Protein AF-A0A8K0LWR1-F1 (afdb_monomer_lite)

pLDDT: mean 84.91, std 18.81, range [39.5, 98.5]

Radius of gyration: 13.64 Å; chains: 1; bounding box: 34×40×30 Å

Sequence (81 aa):
MRNLATSFYGEIPWYRSQAARSAWKQGRALQAIGGNENGAKAKELLDKAMELRHELVPDDGRPEPELVDDDWDKLVYYFFR

Foldseek 3Di:
DPDVVCVPQVPPQQSLLVLLLVLLVQLVVLVVVDDDVSPVSSVVSQVSSVVSVCVQPVPPPDHSVVDDNVNSVVSHDDPPD

Secondary structure (DSSP, 8-state):
---HHHHHHTTSTTHHHHHHHHHHHHHHHHHHH-SHHHHHHHHHHHHHHHHHHHHH-TT----GGG--HHHHHTTS--S--

Structure (mmCIF, N/CA/C/O backbone):
data_AF-A0A8K0LWR1-F1
#
_entry.id   AF-A0A8K0LWR1-F1
#
loop_
_atom_site.group_PDB
_atom_site.id
_atom_site.type_symbol
_atom_site.label_atom_id
_atom_site.label_alt_id
_atom_site.label_comp_id
_atom_site.label_asym_id
_atom_site.label_entity_id
_atom_site.label_seq_id
_atom_site.pdbx_PDB_ins_code
_atom_site.Cartn_x
_atom_site.Cartn_y
_atom_site.Cartn_z
_atom_site.occupancy
_atom_site.B_iso_or_equiv
_atom_site.auth_seq_id
_atom_site.auth_comp_id
_atom_site.auth_asym_id
_atom_site.auth_atom_id
_atom_site.pdbx_PDB_model_num
ATOM 1 N N . MET A 1 1 ? 8.588 26.722 -4.503 1.00 39.50 1 MET A N 1
ATOM 2 C CA . MET A 1 1 ? 9.750 25.927 -4.050 1.00 39.50 1 MET A CA 1
ATOM 3 C C . MET A 1 1 ? 9.411 24.462 -4.257 1.00 39.50 1 MET A C 1
ATOM 5 O O . MET A 1 1 ? 8.461 23.990 -3.651 1.00 39.50 1 MET A O 1
ATOM 9 N N . ARG A 1 2 ? 10.081 23.781 -5.194 1.00 43.28 2 ARG A N 1
ATOM 10 C CA . ARG A 1 2 ? 9.877 22.344 -5.429 1.00 43.28 2 ARG A CA 1
ATOM 11 C C . ARG A 1 2 ? 10.697 21.592 -4.380 1.00 43.28 2 ARG A C 1
ATOM 13 O O . ARG A 1 2 ? 11.884 21.870 -4.245 1.00 43.28 2 ARG A O 1
ATOM 20 N N . ASN A 1 3 ? 10.059 20.710 -3.615 1.00 42.81 3 ASN A N 1
ATOM 21 C CA . ASN A 1 3 ? 10.735 19.853 -2.642 1.00 42.81 3 ASN A CA 1
ATOM 22 C C . ASN A 1 3 ? 11.758 18.971 -3.376 1.00 42.81 3 ASN A C 1
ATOM 24 O O . ASN A 1 3 ? 11.393 18.004 -4.035 1.00 42.81 3 ASN A O 1
ATOM 28 N N . LEU A 1 4 ? 13.042 19.324 -3.274 1.00 44.44 4 LEU A N 1
ATOM 29 C CA . LEU A 1 4 ? 14.161 18.604 -3.897 1.00 44.44 4 LEU A CA 1
ATOM 30 C C . LEU A 1 4 ? 14.331 17.180 -3.342 1.00 44.44 4 LEU A C 1
ATOM 32 O O . LEU A 1 4 ? 14.897 16.325 -4.016 1.00 44.44 4 LEU A O 1
ATOM 36 N N . ALA A 1 5 ? 13.792 16.902 -2.150 1.00 45.16 5 ALA A N 1
ATOM 37 C CA . ALA A 1 5 ? 13.864 15.584 -1.527 1.00 45.16 5 ALA A CA 1
ATOM 38 C C . ALA A 1 5 ? 13.168 14.500 -2.368 1.00 45.16 5 ALA A C 1
ATOM 40 O O . ALA A 1 5 ? 13.718 13.421 -2.546 1.00 45.16 5 ALA A O 1
ATOM 41 N N . THR A 1 6 ? 12.006 14.781 -2.961 1.00 48.69 6 THR A N 1
ATOM 42 C CA . THR A 1 6 ? 11.269 13.790 -3.764 1.00 48.69 6 THR A CA 1
ATOM 43 C C . THR A 1 6 ? 11.939 13.498 -5.110 1.00 48.69 6 THR A C 1
ATOM 45 O O . THR A 1 6 ? 11.749 12.421 -5.667 1.00 48.69 6 THR A O 1
ATOM 48 N N . SER A 1 7 ? 12.747 14.437 -5.618 1.00 50.47 7 SER A N 1
ATOM 49 C CA . SER A 1 7 ? 13.415 14.324 -6.920 1.00 50.47 7 SER A CA 1
ATOM 50 C C . SER A 1 7 ? 14.622 13.389 -6.896 1.00 50.47 7 SER A C 1
ATOM 52 O O . SER A 1 7 ? 14.917 12.785 -7.916 1.00 50.47 7 SER A O 1
ATOM 54 N N . PHE A 1 8 ? 15.316 13.256 -5.762 1.00 49.53 8 PHE A N 1
ATOM 55 C CA . PHE A 1 8 ? 16.522 12.425 -5.684 1.00 49.53 8 PHE A CA 1
ATOM 56 C C . PHE A 1 8 ? 16.200 10.943 -5.428 1.00 49.53 8 PHE A C 1
ATOM 58 O O . PHE A 1 8 ? 16.845 10.059 -5.980 1.00 49.53 8 PHE A O 1
ATOM 65 N N . TYR A 1 9 ? 15.166 10.649 -4.631 1.00 49.44 9 TYR A N 1
ATOM 66 C CA . TYR A 1 9 ? 14.791 9.264 -4.311 1.00 49.44 9 TYR A CA 1
ATOM 67 C C . TYR A 1 9 ? 13.896 8.607 -5.374 1.00 49.44 9 TYR A C 1
ATOM 69 O O . TYR A 1 9 ? 13.902 7.386 -5.491 1.00 49.44 9 TYR A O 1
ATOM 77 N N . GLY A 1 10 ? 13.163 9.381 -6.186 1.00 52.00 10 GLY A N 1
ATOM 78 C CA . GLY A 1 10 ? 12.297 8.848 -7.250 1.00 52.00 10 GLY A CA 1
ATOM 79 C C . GLY A 1 10 ? 13.036 8.170 -8.414 1.00 52.00 10 GLY A C 1
ATOM 80 O O . GLY A 1 10 ? 12.410 7.416 -9.167 1.00 52.00 10 GLY A O 1
ATOM 81 N N . GLU A 1 11 ? 14.342 8.429 -8.544 1.00 56.34 11 GLU A N 1
ATOM 82 C CA . GLU A 1 11 ? 15.248 7.837 -9.542 1.00 56.34 11 GLU A CA 1
ATOM 83 C C . GLU A 1 11 ? 15.960 6.576 -9.035 1.00 56.34 11 GLU A C 1
ATOM 85 O O . GLU A 1 11 ? 16.613 5.873 -9.803 1.00 56.34 11 GLU A O 1
ATOM 90 N N . ILE A 1 12 ? 15.822 6.256 -7.745 1.00 64.25 12 ILE A N 1
ATOM 91 C CA . ILE A 1 12 ? 16.393 5.044 -7.170 1.00 64.25 12 ILE A CA 1
ATOM 92 C C . ILE A 1 12 ? 15.489 3.857 -7.541 1.00 64.25 12 ILE A C 1
ATOM 94 O O . ILE A 1 12 ? 14.330 3.836 -7.112 1.00 64.25 12 ILE A O 1
ATOM 98 N N . PRO A 1 13 ? 15.990 2.836 -8.269 1.00 65.62 13 PRO A N 1
ATOM 99 C CA . PRO A 1 13 ? 15.144 1.782 -8.839 1.00 65.62 13 PRO A CA 1
ATOM 100 C C . PRO A 1 13 ? 14.251 1.055 -7.824 1.00 65.62 13 PRO A C 1
ATOM 102 O O . PRO A 1 13 ? 13.131 0.673 -8.141 1.00 65.62 13 PRO A O 1
ATOM 105 N N . TRP A 1 14 ? 14.716 0.889 -6.582 1.00 73.19 14 TRP A N 1
ATOM 106 C CA . TRP A 1 14 ? 13.980 0.179 -5.530 1.00 73.19 14 TRP A CA 1
ATOM 107 C C . TRP A 1 14 ? 13.058 1.068 -4.687 1.00 73.19 14 TRP A C 1
ATOM 109 O O . TRP A 1 14 ? 12.238 0.542 -3.932 1.00 73.19 14 TRP A O 1
ATOM 119 N N . TYR A 1 15 ? 13.177 2.397 -4.779 1.00 83.81 15 TYR A N 1
ATOM 120 C CA . TYR A 1 15 ? 12.417 3.311 -3.924 1.00 83.81 15 TYR A CA 1
ATOM 121 C C . TYR A 1 15 ? 10.915 3.191 -4.172 1.00 83.81 15 TYR A C 1
ATOM 123 O O . TYR A 1 15 ? 10.146 3.085 -3.219 1.00 83.81 15 TYR A O 1
ATOM 131 N N . ARG A 1 16 ? 10.493 3.146 -5.442 1.00 88.38 16 ARG A N 1
ATOM 132 C CA . ARG A 1 16 ? 9.069 3.089 -5.800 1.00 88.38 16 ARG A CA 1
ATOM 133 C C . ARG A 1 16 ? 8.408 1.811 -5.302 1.00 88.38 16 ARG A C 1
ATOM 135 O O . ARG A 1 16 ? 7.355 1.894 -4.681 1.00 88.38 16 ARG A O 1
ATOM 142 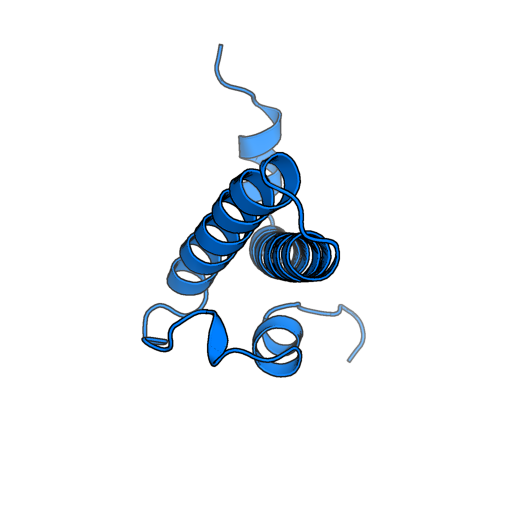N N . SER A 1 17 ? 9.057 0.659 -5.466 1.00 91.19 17 SER A N 1
ATOM 143 C CA . SER A 1 17 ? 8.541 -0.614 -4.951 1.00 91.19 17 SER A CA 1
ATOM 144 C C . SER A 1 17 ? 8.404 -0.619 -3.428 1.00 91.19 17 SER A C 1
ATOM 146 O O . SER A 1 17 ? 7.387 -1.062 -2.895 1.00 91.19 17 SER A O 1
ATOM 148 N N . GLN A 1 18 ? 9.403 -0.092 -2.710 1.00 92.12 18 GLN A N 1
ATOM 149 C CA . GLN A 1 18 ? 9.346 0.004 -1.249 1.00 92.12 18 GLN A CA 1
ATOM 150 C C . GLN A 1 18 ? 8.276 0.997 -0.780 1.00 92.12 18 GLN A C 1
ATOM 152 O O . GLN A 1 18 ? 7.544 0.705 0.166 1.00 92.12 18 GLN A O 1
ATOM 157 N N . ALA A 1 19 ? 8.152 2.144 -1.451 1.00 93.56 19 ALA A N 1
ATOM 158 C CA . ALA A 1 19 ? 7.133 3.144 -1.162 1.00 93.56 19 ALA A CA 1
ATOM 159 C C . ALA A 1 19 ? 5.722 2.590 -1.399 1.00 93.56 19 ALA A C 1
ATOM 161 O O . ALA A 1 19 ? 4.867 2.738 -0.528 1.00 93.56 19 ALA A O 1
ATOM 162 N N . ALA A 1 20 ? 5.505 1.889 -2.516 1.00 94.62 20 ALA A N 1
ATOM 163 C CA . ALA A 1 20 ? 4.230 1.263 -2.853 1.00 94.62 20 ALA A CA 1
ATOM 164 C C . ALA A 1 20 ? 3.808 0.252 -1.778 1.00 94.62 20 ALA A C 1
ATOM 166 O O . ALA A 1 20 ? 2.721 0.354 -1.209 1.00 94.62 20 ALA A O 1
ATOM 167 N N . ARG A 1 21 ? 4.719 -0.658 -1.408 1.00 95.75 21 ARG A N 1
ATOM 168 C CA . ARG A 1 21 ? 4.486 -1.649 -0.351 1.00 95.75 21 ARG A CA 1
ATOM 169 C C . ARG A 1 21 ? 4.221 -1.007 1.011 1.00 95.75 21 ARG A C 1
ATOM 171 O O . ARG A 1 21 ? 3.320 -1.434 1.730 1.00 95.75 21 ARG A O 1
ATOM 178 N N . SER A 1 22 ? 5.022 -0.011 1.389 1.00 96.50 22 SER A N 1
ATOM 179 C CA . SER A 1 22 ? 4.885 0.682 2.674 1.00 96.50 22 SER A CA 1
ATOM 180 C C . SER A 1 22 ? 3.534 1.389 2.778 1.00 96.50 22 SER A C 1
ATOM 182 O O . SER A 1 22 ? 2.824 1.210 3.767 1.00 96.50 22 SER A O 1
ATOM 184 N N . ALA A 1 23 ? 3.142 2.120 1.730 1.00 97.81 23 ALA A N 1
ATOM 185 C CA . ALA A 1 23 ? 1.851 2.790 1.659 1.00 97.81 23 ALA A CA 1
ATOM 186 C C . ALA A 1 23 ? 0.695 1.787 1.768 1.00 97.81 23 ALA A C 1
ATOM 188 O O . ALA A 1 23 ? -0.200 1.980 2.590 1.00 97.81 23 ALA A O 1
ATOM 189 N N . TRP A 1 24 ? 0.760 0.670 1.034 1.00 98.25 24 TRP A N 1
ATOM 190 C CA . TRP A 1 24 ? -0.266 -0.368 1.099 1.00 98.25 24 TRP A CA 1
ATOM 191 C C . TRP A 1 24 ? -0.414 -0.947 2.515 1.00 98.25 24 TRP A C 1
ATOM 193 O O . TRP A 1 24 ? -1.508 -0.948 3.080 1.00 98.25 24 TRP A O 1
ATOM 203 N N . LYS A 1 25 ? 0.695 -1.348 3.155 1.00 98.00 25 LYS A N 1
ATOM 204 C CA . LYS A 1 25 ? 0.681 -1.885 4.527 1.00 98.00 25 LYS A CA 1
ATOM 205 C C . LYS A 1 25 ? 0.126 -0.892 5.548 1.00 98.00 25 LYS A C 1
ATOM 207 O O . LYS A 1 25 ? -0.674 -1.281 6.398 1.00 98.00 25 LYS A O 1
ATOM 212 N N . GLN A 1 26 ? 0.528 0.375 5.468 1.00 98.19 26 GLN A N 1
ATOM 213 C CA . GLN A 1 26 ? 0.021 1.416 6.365 1.00 98.19 26 GLN A CA 1
ATOM 214 C C . GLN A 1 26 ? -1.471 1.679 6.140 1.00 98.19 26 GLN A C 1
ATOM 216 O O . GLN A 1 26 ? -2.220 1.784 7.109 1.00 98.19 26 GLN A O 1
ATOM 221 N N . GLY A 1 27 ? -1.916 1.723 4.881 1.00 98.31 27 GLY A N 1
ATOM 222 C CA . GLY A 1 27 ? -3.327 1.878 4.534 1.00 98.31 27 GLY A CA 1
ATOM 223 C C . GLY A 1 27 ? -4.190 0.759 5.118 1.00 98.31 27 GLY A C 1
ATOM 224 O O . GLY A 1 27 ? -5.167 1.032 5.816 1.00 98.31 27 GLY A O 1
ATOM 225 N N . ARG A 1 28 ? -3.778 -0.503 4.938 1.00 98.00 28 ARG A N 1
ATOM 226 C CA . ARG A 1 28 ? -4.468 -1.671 5.516 1.00 98.00 28 ARG A CA 1
ATOM 227 C C . ARG A 1 28 ? -4.495 -1.645 7.040 1.00 98.00 28 ARG A C 1
ATOM 229 O O . ARG A 1 28 ? -5.523 -1.956 7.637 1.00 98.00 28 ARG A O 1
ATOM 236 N N . ALA A 1 29 ? -3.388 -1.258 7.672 1.00 98.06 29 ALA A N 1
ATOM 237 C CA . ALA A 1 29 ? -3.321 -1.142 9.125 1.00 98.06 29 ALA A CA 1
ATOM 238 C C . ALA A 1 29 ? -4.296 -0.078 9.654 1.00 98.06 29 ALA A C 1
ATOM 240 O O . ALA A 1 29 ? -5.037 -0.344 10.596 1.00 98.06 29 ALA A O 1
ATOM 241 N N . LEU A 1 30 ? -4.355 1.098 9.024 1.00 98.19 30 LEU A N 1
ATOM 242 C CA . LEU A 1 30 ? -5.281 2.165 9.413 1.00 98.19 30 LEU A CA 1
ATOM 243 C C . LEU A 1 30 ? -6.749 1.784 9.182 1.00 98.19 30 LEU A C 1
ATOM 245 O O . LEU A 1 30 ? -7.585 2.076 10.035 1.00 98.19 30 LEU A O 1
ATOM 249 N N . GLN A 1 31 ? -7.067 1.086 8.085 1.00 96.94 31 GLN A N 1
ATOM 250 C CA . GLN A 1 31 ? -8.403 0.509 7.884 1.00 96.94 31 GLN A CA 1
ATOM 251 C C . GLN A 1 31 ? -8.782 -0.457 9.008 1.00 96.94 31 GLN A C 1
ATOM 253 O O . GLN A 1 31 ? -9.902 -0.389 9.507 1.00 96.94 31 GLN A O 1
ATOM 258 N N . ALA A 1 32 ? -7.857 -1.331 9.415 1.00 96.88 32 ALA A N 1
ATOM 259 C CA . ALA A 1 32 ? -8.094 -2.302 10.479 1.00 96.88 32 ALA A CA 1
ATOM 260 C C . ALA A 1 32 ? -8.278 -1.643 11.856 1.00 96.88 32 ALA A C 1
ATOM 262 O O . ALA A 1 32 ? -9.091 -2.110 12.649 1.00 96.88 32 ALA A O 1
ATOM 263 N N . ILE A 1 33 ? -7.551 -0.554 12.135 1.00 97.50 33 ILE A N 1
ATOM 264 C CA . ILE A 1 33 ? -7.733 0.246 13.357 1.00 97.50 33 ILE A CA 1
ATOM 265 C C . ILE A 1 33 ? -9.110 0.932 13.358 1.00 97.50 33 ILE A C 1
ATOM 267 O O . ILE A 1 33 ? -9.759 1.009 14.400 1.00 97.50 33 ILE A O 1
ATOM 271 N N . GLY A 1 34 ? -9.571 1.408 12.198 1.00 93.62 34 GLY A N 1
ATOM 272 C CA . GLY A 1 34 ? -10.870 2.063 12.045 1.00 93.62 34 GLY A CA 1
ATOM 273 C C . GLY A 1 34 ? -10.917 3.493 12.600 1.00 93.62 34 GLY A C 1
ATOM 274 O O . GLY A 1 34 ? -9.921 4.040 13.070 1.00 93.62 34 GLY A O 1
ATOM 275 N N . GLY A 1 35 ? -12.091 4.124 12.520 1.00 94.75 35 GLY A N 1
ATOM 276 C CA . GLY A 1 35 ? -12.294 5.544 12.841 1.00 94.75 35 GLY A CA 1
ATOM 277 C C . GLY A 1 35 ? -12.180 6.458 11.614 1.00 94.75 35 GLY A C 1
ATOM 278 O O . GLY A 1 35 ? -11.463 6.155 10.663 1.00 94.75 35 GLY A O 1
ATOM 279 N N . ASN A 1 36 ? -12.908 7.579 11.619 1.00 89.88 36 ASN A N 1
ATOM 280 C CA . ASN A 1 36 ? -13.064 8.433 10.431 1.00 89.88 36 ASN A CA 1
ATOM 281 C C . ASN A 1 36 ? -11.737 9.005 9.907 1.00 89.88 36 ASN A C 1
ATOM 283 O O . ASN A 1 36 ? -11.481 8.947 8.705 1.00 89.88 36 ASN A O 1
ATOM 287 N N . GLU A 1 37 ? -10.884 9.526 10.792 1.00 91.00 37 GLU A N 1
ATOM 288 C CA . GLU A 1 37 ? -9.583 10.093 10.407 1.00 91.00 37 GLU A CA 1
ATOM 289 C C . GLU A 1 37 ? -8.658 9.025 9.808 1.00 91.00 37 GLU A C 1
ATOM 291 O O . GLU A 1 37 ? -8.042 9.236 8.760 1.00 91.00 37 GLU A O 1
ATOM 296 N N . ASN A 1 38 ? -8.637 7.836 10.416 1.00 95.25 38 ASN A N 1
ATOM 297 C CA . ASN A 1 38 ? -7.869 6.699 9.919 1.00 95.25 38 ASN A CA 1
ATOM 298 C C . ASN A 1 38 ? -8.408 6.199 8.578 1.00 95.25 38 ASN A C 1
ATOM 300 O O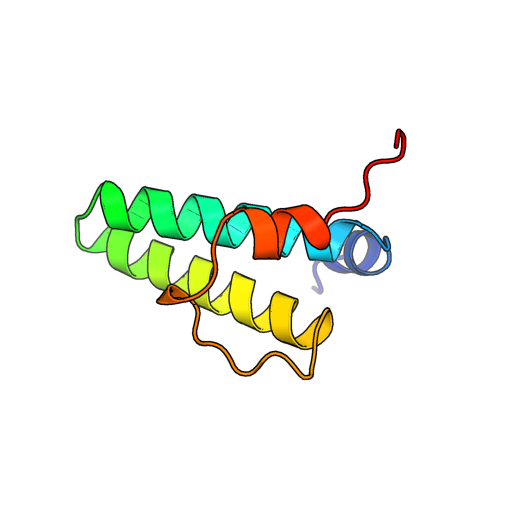 . ASN A 1 38 ? -7.617 5.867 7.705 1.00 95.25 38 ASN A O 1
ATOM 304 N N . GLY A 1 39 ? -9.729 6.196 8.375 1.00 97.06 39 GLY A N 1
ATOM 305 C CA . GLY A 1 39 ? -10.349 5.817 7.105 1.00 97.06 39 GLY A CA 1
ATOM 306 C C . GLY A 1 39 ? -9.949 6.746 5.957 1.00 97.06 39 GLY A C 1
ATOM 307 O O . GLY A 1 39 ? -9.565 6.272 4.886 1.00 97.06 39 GLY A O 1
ATOM 308 N N . ALA A 1 40 ? -9.964 8.062 6.192 1.00 96.75 40 ALA A N 1
ATOM 309 C CA . ALA A 1 40 ? -9.522 9.043 5.203 1.00 96.75 40 ALA A CA 1
ATOM 310 C C . ALA A 1 40 ? -8.034 8.866 4.861 1.00 96.75 40 ALA A C 1
ATOM 312 O O . ALA A 1 40 ? -7.676 8.790 3.682 1.00 96.75 40 ALA A O 1
ATOM 313 N N . LYS A 1 41 ? -7.171 8.727 5.878 1.00 97.56 41 LYS A N 1
ATOM 314 C CA . LYS A 1 41 ? -5.734 8.538 5.654 1.00 97.56 41 LYS A CA 1
ATOM 315 C C . LYS A 1 41 ? -5.412 7.192 5.010 1.00 97.56 41 LYS A C 1
ATOM 317 O O . LYS A 1 41 ? -4.526 7.112 4.161 1.00 97.56 41 LYS A O 1
ATOM 322 N N . ALA A 1 42 ? -6.140 6.142 5.375 1.00 98.19 42 ALA A N 1
ATOM 323 C CA . ALA A 1 42 ? -5.989 4.838 4.759 1.00 98.19 42 ALA A CA 1
ATOM 324 C C . ALA A 1 42 ? -6.307 4.889 3.268 1.00 98.19 42 ALA A C 1
ATOM 326 O O . ALA A 1 42 ? -5.528 4.373 2.472 1.00 98.19 42 ALA A O 1
ATOM 327 N N . LYS A 1 43 ? -7.405 5.554 2.884 1.00 97.75 43 LYS A N 1
ATOM 328 C CA . LYS A 1 43 ? -7.761 5.720 1.474 1.00 97.75 43 LYS A CA 1
ATOM 329 C C . LYS A 1 43 ? -6.641 6.415 0.695 1.00 97.75 43 LYS A C 1
ATOM 331 O O . LYS A 1 43 ? -6.240 5.913 -0.345 1.00 97.75 43 LYS A O 1
ATOM 336 N N . GLU A 1 44 ? -6.109 7.520 1.217 1.00 98.19 44 GLU A N 1
ATOM 337 C CA . GLU A 1 44 ? -5.000 8.252 0.585 1.00 98.19 44 GLU A CA 1
ATOM 338 C C . GLU A 1 44 ? -3.777 7.348 0.348 1.00 98.19 44 GLU A C 1
ATOM 340 O O . GLU A 1 44 ? -3.181 7.359 -0.728 1.00 98.19 44 GLU A O 1
ATOM 345 N N . LEU A 1 45 ? -3.417 6.535 1.343 1.00 98.50 45 LEU A N 1
ATOM 346 C CA . LEU A 1 45 ? -2.276 5.624 1.253 1.00 98.50 45 LEU A CA 1
ATOM 347 C C . LEU A 1 45 ? -2.516 4.471 0.272 1.00 98.50 45 LEU A C 1
ATOM 349 O O . LEU A 1 45 ? -1.605 4.115 -0.472 1.00 98.50 45 LEU A O 1
ATOM 353 N N . LEU A 1 46 ? -3.724 3.905 0.246 1.00 98.31 46 LEU A N 1
ATOM 354 C CA . LEU A 1 46 ? -4.082 2.834 -0.687 1.00 98.31 46 LEU A CA 1
ATOM 355 C C . LEU A 1 46 ? -4.151 3.345 -2.130 1.00 98.31 46 LEU A C 1
ATOM 357 O O . LEU A 1 46 ? -3.603 2.701 -3.023 1.00 98.31 46 LEU A O 1
ATOM 361 N N . ASP A 1 47 ? -4.724 4.531 -2.354 1.00 98.31 47 ASP A N 1
ATOM 362 C CA . ASP A 1 47 ? -4.707 5.191 -3.663 1.00 98.31 47 ASP A CA 1
ATOM 363 C C . ASP A 1 47 ? -3.255 5.418 -4.122 1.00 98.31 47 ASP A C 1
ATOM 365 O O . ASP A 1 47 ? -2.903 5.100 -5.260 1.00 98.31 47 ASP A O 1
ATOM 369 N N . LYS A 1 48 ? -2.378 5.889 -3.219 1.00 97.81 48 LYS A N 1
ATOM 370 C CA . LYS A 1 48 ? -0.961 6.106 -3.537 1.00 97.81 48 LYS A CA 1
ATOM 371 C C . LYS A 1 48 ? -0.219 4.809 -3.856 1.00 97.81 48 LYS A C 1
ATOM 373 O O . LYS A 1 48 ? 0.633 4.788 -4.745 1.00 97.81 48 LYS A O 1
ATOM 378 N N . ALA A 1 49 ? -0.521 3.731 -3.135 1.00 97.38 49 ALA A N 1
ATOM 379 C CA . ALA A 1 49 ? 0.053 2.421 -3.409 1.00 97.38 49 ALA A CA 1
ATOM 380 C C . ALA A 1 49 ? -0.340 1.917 -4.804 1.00 97.38 49 ALA A C 1
ATOM 382 O O . ALA A 1 49 ? 0.519 1.416 -5.528 1.00 97.38 49 ALA A O 1
ATOM 383 N N . MET A 1 50 ? -1.605 2.094 -5.197 1.00 97.81 50 MET A N 1
ATOM 384 C CA . MET A 1 50 ? -2.099 1.688 -6.515 1.00 97.81 50 MET A CA 1
ATOM 385 C C . MET A 1 50 ? -1.542 2.547 -7.650 1.00 97.81 50 MET A C 1
ATO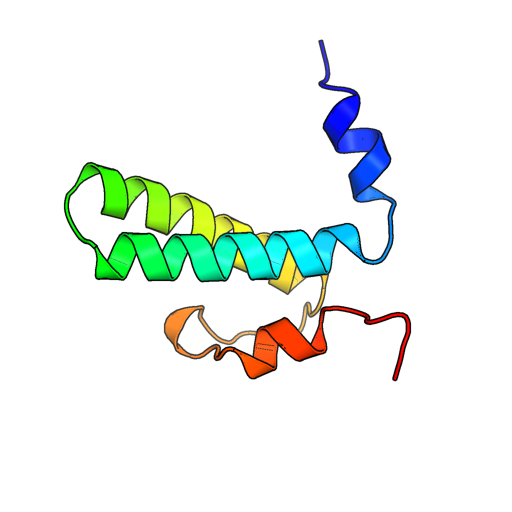M 387 O O . MET A 1 50 ? -1.182 2.002 -8.688 1.00 97.81 50 MET A O 1
ATOM 391 N N . GLU A 1 51 ? -1.393 3.859 -7.451 1.00 96.56 51 GLU A N 1
ATOM 392 C CA . GLU A 1 51 ? -0.704 4.738 -8.407 1.00 96.56 51 GLU A CA 1
ATOM 393 C C . GLU A 1 51 ? 0.707 4.210 -8.710 1.00 96.56 51 GLU A C 1
ATOM 395 O O . GLU A 1 51 ? 1.051 3.963 -9.864 1.00 96.56 51 GLU A O 1
ATOM 400 N N . LEU A 1 52 ? 1.494 3.937 -7.663 1.00 94.88 52 LEU A N 1
ATOM 401 C CA . LEU A 1 52 ? 2.842 3.385 -7.815 1.00 94.88 52 LEU A CA 1
ATOM 402 C C . LEU A 1 52 ? 2.831 1.969 -8.405 1.00 94.88 52 LEU A C 1
ATOM 404 O O . LEU A 1 52 ? 3.735 1.614 -9.159 1.00 94.88 52 LEU A O 1
ATOM 408 N N . ARG A 1 53 ? 1.825 1.148 -8.085 1.00 94.56 53 ARG A N 1
ATOM 409 C CA . ARG A 1 53 ? 1.685 -0.192 -8.661 1.00 94.56 53 ARG A CA 1
ATOM 410 C C . ARG A 1 53 ? 1.483 -0.130 -10.168 1.00 94.56 53 ARG A C 1
ATOM 412 O O . ARG A 1 53 ? 2.155 -0.876 -10.866 1.00 94.56 53 ARG A O 1
ATOM 419 N N . HIS A 1 54 ? 0.628 0.758 -10.667 1.00 94.69 54 HIS A N 1
ATOM 420 C CA . HIS A 1 54 ? 0.412 0.904 -12.108 1.00 94.69 54 HIS A CA 1
ATOM 421 C C . HIS A 1 54 ? 1.653 1.442 -12.836 1.00 94.69 54 HIS A C 1
ATOM 423 O O . HIS A 1 54 ? 1.850 1.140 -14.007 1.00 94.69 54 HIS A O 1
ATOM 429 N N . GLU A 1 55 ? 2.530 2.190 -12.158 1.00 92.31 55 GLU A N 1
ATOM 430 C CA . GLU A 1 55 ? 3.840 2.540 -12.724 1.00 92.31 55 GLU A CA 1
ATOM 431 C C . GLU A 1 55 ? 4.795 1.335 -12.803 1.00 92.31 55 GLU A C 1
ATOM 433 O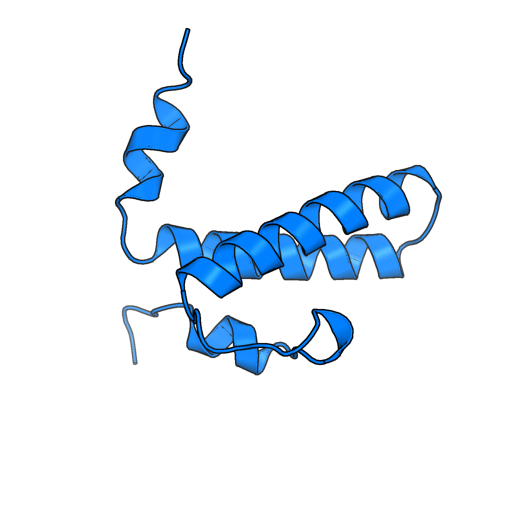 O . GLU A 1 55 ? 5.594 1.242 -13.733 1.00 92.31 55 GLU A O 1
ATOM 438 N N . LEU A 1 56 ? 4.743 0.429 -11.820 1.00 90.50 56 LEU A N 1
ATOM 439 C CA . LEU A 1 56 ? 5.639 -0.731 -11.710 1.00 90.50 56 LEU A CA 1
ATOM 440 C C . LEU A 1 56 ? 5.164 -1.941 -12.530 1.00 90.50 56 LEU A C 1
ATOM 442 O O . LEU A 1 56 ? 5.987 -2.702 -13.037 1.00 90.50 56 LEU A O 1
ATOM 446 N N . VAL A 1 57 ? 3.849 -2.139 -12.623 1.00 93.00 57 VAL A N 1
ATOM 447 C CA . VAL A 1 57 ? 3.173 -3.265 -13.280 1.00 93.00 57 VAL A CA 1
ATOM 448 C C . VAL A 1 57 ? 1.947 -2.726 -14.037 1.00 93.00 57 VAL A C 1
ATOM 450 O O . VAL A 1 57 ? 0.819 -2.866 -13.567 1.00 93.00 57 VAL A O 1
ATOM 453 N N . PRO A 1 58 ? 2.145 -2.073 -15.197 1.00 92.69 58 PRO A N 1
ATOM 454 C CA . PRO A 1 58 ? 1.087 -1.335 -15.897 1.00 92.69 58 PRO A CA 1
ATOM 455 C C . PRO A 1 58 ? -0.077 -2.203 -16.388 1.00 92.69 58 PRO A C 1
ATOM 457 O O . PRO A 1 58 ? -1.181 -1.694 -16.558 1.00 92.69 58 PRO A O 1
ATOM 460 N N . ASP A 1 59 ? 0.151 -3.504 -16.573 1.00 94.25 59 ASP A N 1
ATOM 461 C CA . ASP A 1 59 ? -0.868 -4.445 -17.047 1.00 94.25 59 ASP A CA 1
ATOM 462 C C . ASP A 1 59 ? -1.673 -5.100 -15.904 1.00 94.25 59 ASP A C 1
ATOM 464 O O . ASP A 1 59 ? -2.575 -5.901 -16.161 1.00 94.25 59 ASP A O 1
ATOM 468 N N . ASP A 1 60 ? -1.369 -4.797 -14.635 1.00 93.94 60 ASP A N 1
ATOM 469 C CA . ASP A 1 60 ? -2.120 -5.336 -13.497 1.00 93.94 60 ASP A CA 1
ATOM 470 C C . ASP A 1 60 ? -3.393 -4.520 -13.242 1.00 93.94 60 ASP A C 1
ATOM 472 O O . ASP A 1 60 ? -3.366 -3.475 -12.597 1.00 93.94 60 ASP A O 1
ATOM 476 N N . GLY A 1 61 ? -4.520 -5.018 -13.754 1.00 94.06 61 GLY A N 1
ATOM 477 C CA . GLY A 1 61 ? -5.839 -4.398 -13.597 1.00 94.06 61 GLY A CA 1
ATOM 478 C C . GLY A 1 61 ? -6.601 -4.792 -12.328 1.00 94.06 61 GLY A C 1
ATOM 479 O O . GLY A 1 61 ? -7.775 -4.438 -12.203 1.00 94.06 61 GLY A O 1
ATOM 480 N N . ARG A 1 62 ? -5.994 -5.556 -11.409 1.00 97.38 62 ARG A N 1
ATOM 481 C CA . ARG A 1 62 ? -6.667 -5.969 -10.170 1.00 97.38 62 ARG A CA 1
ATOM 482 C C . ARG A 1 62 ? -6.878 -4.771 -9.235 1.00 97.38 62 ARG A C 1
ATOM 484 O O . ARG A 1 62 ? -5.970 -3.954 -9.070 1.00 97.38 62 ARG A O 1
ATOM 491 N N . PRO A 1 63 ? -8.043 -4.657 -8.576 1.00 97.00 63 PRO A N 1
ATOM 492 C CA . PRO A 1 63 ? -8.264 -3.638 -7.560 1.00 97.00 63 PRO A CA 1
ATOM 493 C C . PRO A 1 63 ? -7.470 -3.953 -6.283 1.00 97.00 63 PRO A C 1
ATOM 495 O O . PRO A 1 63 ? -7.171 -5.108 -5.986 1.00 97.00 63 PRO A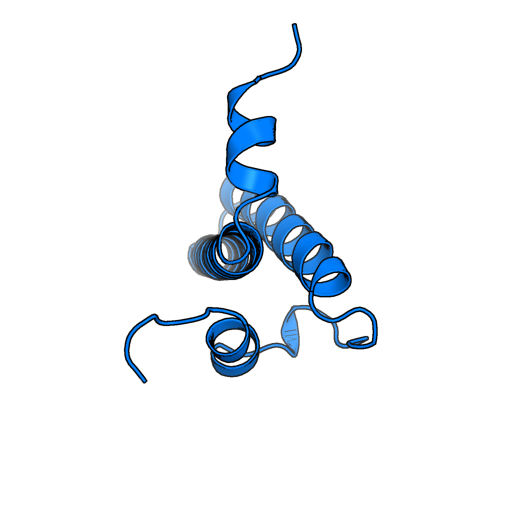 O 1
ATOM 498 N N . GLU A 1 64 ? -7.186 -2.920 -5.481 1.00 96.69 64 GLU A N 1
ATOM 499 C CA . GLU A 1 64 ? -6.416 -3.046 -4.231 1.00 96.69 64 GLU A CA 1
ATOM 500 C C . GLU A 1 64 ? -6.861 -4.207 -3.318 1.00 96.69 64 GLU A C 1
ATOM 502 O O . GLU A 1 64 ? -5.981 -4.933 -2.855 1.00 96.69 64 GLU A O 1
ATOM 507 N N . PRO A 1 65 ? -8.166 -4.461 -3.085 1.00 96.62 65 PRO A N 1
ATOM 508 C CA . PRO A 1 65 ? -8.592 -5.515 -2.165 1.00 96.62 65 PRO A CA 1
ATOM 509 C C . PRO A 1 65 ? -8.251 -6.945 -2.608 1.00 96.62 65 PRO A C 1
ATOM 511 O O . PRO A 1 65 ? -8.293 -7.846 -1.773 1.00 96.62 65 PRO A O 1
ATOM 514 N N . GLU A 1 66 ? -7.945 -7.163 -3.891 1.00 97.56 66 GLU A N 1
ATOM 515 C CA . GLU A 1 66 ? -7.547 -8.468 -4.438 1.00 97.56 66 GLU A CA 1
ATOM 516 C C . GLU A 1 66 ? -6.039 -8.724 -4.335 1.00 97.56 66 GLU A C 1
ATOM 518 O O . GLU A 1 66 ? -5.584 -9.848 -4.554 1.00 97.56 66 GLU A O 1
ATOM 523 N N . LEU A 1 67 ? -5.255 -7.692 -4.016 1.00 97.12 67 LEU A N 1
ATOM 524 C CA . LEU A 1 67 ? -3.810 -7.794 -3.884 1.00 97.12 67 LEU A CA 1
ATOM 525 C C . LEU A 1 67 ? -3.437 -8.282 -2.486 1.00 97.12 67 LEU A C 1
ATOM 527 O O . LEU A 1 67 ? -3.957 -7.805 -1.475 1.00 97.12 67 LEU A O 1
ATOM 531 N N . VAL A 1 68 ? -2.488 -9.211 -2.429 1.00 96.25 68 VAL A N 1
ATOM 532 C CA . VAL A 1 68 ? -1.976 -9.781 -1.175 1.00 96.25 68 VAL A CA 1
ATOM 533 C C . VAL A 1 68 ? -0.514 -9.409 -0.954 1.00 96.25 68 VAL A C 1
ATOM 535 O O . VAL A 1 68 ? 0.142 -8.870 -1.839 1.00 96.25 68 VAL A O 1
ATOM 538 N N . ASP A 1 69 ? 0.022 -9.717 0.226 1.00 94.44 69 ASP A N 1
ATOM 539 C CA . ASP A 1 69 ? 1.417 -9.433 0.595 1.00 94.44 69 ASP A CA 1
ATOM 540 C C . ASP A 1 69 ? 2.421 -9.840 -0.498 1.00 94.44 69 ASP A C 1
ATOM 542 O O . ASP A 1 69 ? 3.254 -9.028 -0.905 1.00 94.44 69 ASP A O 1
ATOM 546 N N . ASP A 1 70 ? 2.272 -11.048 -1.047 1.00 94.56 70 ASP A N 1
ATOM 547 C CA . ASP A 1 70 ? 3.113 -11.584 -2.123 1.00 94.56 70 ASP A CA 1
ATOM 548 C C . ASP A 1 70 ? 3.129 -10.708 -3.386 1.00 94.56 70 ASP A C 1
ATOM 550 O O . ASP A 1 70 ? 4.156 -10.618 -4.064 1.00 94.56 70 ASP A O 1
ATOM 554 N N . ASP A 1 71 ? 2.014 -10.054 -3.724 1.00 94.94 71 ASP A N 1
ATOM 555 C CA . ASP A 1 71 ? 1.912 -9.168 -4.888 1.00 94.94 71 ASP A CA 1
ATOM 556 C C . ASP A 1 71 ? 2.754 -7.897 -4.739 1.00 94.94 71 ASP A C 1
ATOM 558 O O . ASP A 1 71 ? 3.085 -7.260 -5.742 1.00 94.94 71 ASP A O 1
ATOM 562 N N . TRP A 1 72 ? 3.079 -7.510 -3.506 1.00 93.62 72 TRP A N 1
ATOM 563 C CA . TRP A 1 72 ? 3.908 -6.349 -3.188 1.00 93.62 72 TRP A CA 1
ATOM 564 C C . TRP A 1 72 ? 5.350 -6.758 -2.886 1.00 93.62 72 TRP A C 1
ATOM 566 O O . TRP A 1 72 ? 6.285 -6.083 -3.317 1.00 93.62 72 TRP A O 1
ATOM 576 N N . ASP A 1 73 ? 5.548 -7.885 -2.201 1.00 89.31 73 ASP A N 1
ATOM 577 C CA . ASP A 1 73 ? 6.868 -8.426 -1.863 1.00 89.31 73 ASP A CA 1
ATOM 578 C C . ASP A 1 73 ? 7.673 -8.791 -3.117 1.00 89.31 73 ASP A C 1
ATOM 580 O O . ASP A 1 73 ? 8.887 -8.583 -3.160 1.00 89.31 73 ASP A O 1
ATOM 584 N N . LYS A 1 74 ? 7.008 -9.266 -4.181 1.00 89.06 74 LYS A N 1
ATOM 585 C CA . LYS A 1 74 ? 7.654 -9.551 -5.475 1.00 89.06 74 LYS A CA 1
ATOM 586 C C . LYS A 1 74 ? 8.209 -8.303 -6.168 1.00 89.06 74 LYS A C 1
ATOM 588 O O . LYS A 1 74 ? 9.141 -8.437 -6.956 1.00 89.06 74 LYS A O 1
ATOM 593 N N . LEU A 1 75 ? 7.675 -7.115 -5.869 1.00 85.44 75 LEU A N 1
ATOM 594 C CA . LEU A 1 75 ? 8.131 -5.846 -6.451 1.00 85.44 75 LEU A CA 1
ATOM 595 C C . LEU A 1 75 ? 9.376 -5.300 -5.749 1.00 85.44 75 LEU A C 1
ATOM 597 O O . LEU A 1 75 ? 10.134 -4.529 -6.342 1.00 85.44 75 LEU A O 1
ATOM 601 N N . VAL A 1 76 ? 9.588 -5.662 -4.482 1.00 79.88 76 VAL A N 1
ATOM 602 C CA . VAL A 1 76 ? 10.725 -5.184 -3.693 1.00 79.88 76 VAL A CA 1
ATOM 603 C C . VAL A 1 76 ? 11.958 -6.028 -4.009 1.00 79.88 76 VAL A C 1
ATOM 605 O O . VAL A 1 76 ? 12.027 -7.217 -3.702 1.00 79.88 76 VAL A O 1
ATOM 608 N N . TYR A 1 77 ? 12.965 -5.395 -4.613 1.00 66.81 77 TYR A N 1
ATOM 609 C CA . TYR A 1 77 ? 14.257 -6.028 -4.856 1.00 66.81 77 TYR A CA 1
ATOM 610 C C . TYR A 1 77 ? 15.053 -6.111 -3.547 1.00 66.81 77 TYR A C 1
ATOM 612 O O . TYR A 1 77 ? 15.389 -5.085 -2.952 1.00 66.81 77 TYR A O 1
ATOM 620 N N . TYR A 1 78 ? 15.376 -7.32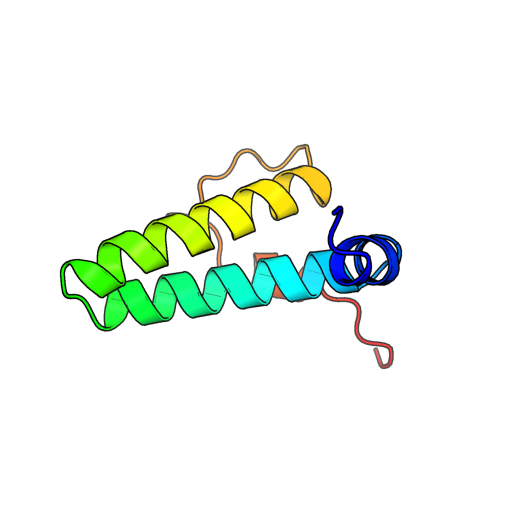6 -3.105 1.00 59.78 78 TYR A N 1
ATOM 621 C CA . TYR A 1 78 ? 16.339 -7.559 -2.031 1.00 59.78 78 TYR A CA 1
ATOM 622 C C . TYR A 1 78 ? 17.711 -7.821 -2.657 1.00 59.78 78 TYR A C 1
ATOM 624 O O . TYR A 1 78 ? 17.842 -8.690 -3.512 1.00 59.78 78 TYR A O 1
ATOM 632 N N . PHE A 1 79 ? 18.742 -7.088 -2.220 1.00 50.06 79 PHE A N 1
ATOM 633 C CA . PHE A 1 79 ? 20.132 -7.270 -2.677 1.00 50.06 79 PHE A CA 1
ATOM 634 C C . PHE A 1 79 ? 20.734 -8.645 -2.325 1.00 50.06 79 PHE A C 1
ATOM 636 O O . PHE A 1 79 ? 21.815 -8.974 -2.801 1.00 50.06 79 PHE A O 1
ATOM 643 N N . PHE A 1 80 ? 20.038 -9.452 -1.525 1.00 44.06 80 PHE A N 1
ATOM 644 C CA . PHE A 1 80 ? 20.439 -10.801 -1.144 1.00 44.06 80 PHE A CA 1
ATOM 645 C C . PHE A 1 80 ? 19.286 -11.759 -1.469 1.00 44.06 80 PHE A C 1
ATOM 647 O O . PHE A 1 80 ? 18.344 -11.888 -0.686 1.00 44.06 80 PHE A O 1
ATOM 654 N N . ARG A 1 81 ? 19.332 -12.377 -2.648 1.00 50.81 81 ARG A N 1
ATOM 655 C CA . ARG A 1 81 ? 18.553 -13.569 -3.003 1.00 50.81 81 ARG A CA 1
ATOM 656 C C . ARG A 1 81 ? 19.514 -14.648 -3.465 1.00 50.81 81 ARG A C 1
ATOM 658 O O . ARG A 1 81 ? 20.486 -14.277 -4.159 1.00 50.81 81 ARG A O 1
#